Protein AF-A0A418X309-F1 (afdb_monomer_lite)

Foldseek 3Di:
DDPVVVVVVVVVVVVVDDPPDDQLVVVLVVLVVVLVVCVPVDDPVVSVVSVVVSVVSVVVSVVVVVVVVVVVVVVVVVVVVVVPD

Radius of gyration: 19.35 Å; chains: 1; bounding box: 58×33×36 Å

Organism: NCBI:txid2320862

pLDDT: mean 79.74, std 14.78, range [47.69, 97.12]

Structure (mmCIF, N/CA/C/O backbone):
data_AF-A0A418X309-F1
#
_entry.id   AF-A0A418X309-F1
#
loop_
_atom_site.group_PDB
_atom_site.id
_atom_site.type_symbol
_atom_site.label_atom_id
_atom_site.label_alt_id
_atom_site.label_comp_id
_atom_site.label_asym_id
_atom_site.label_entity_id
_atom_site.label_seq_id
_atom_site.pdbx_PDB_ins_code
_atom_site.Cartn_x
_atom_site.Cartn_y
_atom_site.Cartn_z
_atom_site.occupancy
_atom_site.B_iso_or_equiv
_atom_site.auth_seq_id
_atom_site.auth_comp_id
_atom_site.auth_asym_id
_atom_site.auth_atom_id
_atom_site.pdbx_PDB_model_num
ATOM 1 N N . MET A 1 1 ? -19.754 4.869 -2.147 1.00 78.69 1 MET A N 1
ATOM 2 C CA . MET A 1 1 ? -18.525 4.364 -2.770 1.00 78.69 1 MET A CA 1
ATOM 3 C C . MET A 1 1 ? -18.460 2.869 -2.523 1.00 78.69 1 MET A C 1
ATOM 5 O O . MET A 1 1 ? -18.457 2.443 -1.373 1.00 78.69 1 MET A O 1
ATOM 9 N N . THR A 1 2 ? -18.547 2.100 -3.594 1.00 95.44 2 THR A N 1
ATOM 10 C CA . THR A 1 2 ? -18.565 0.641 -3.662 1.00 95.44 2 THR A CA 1
ATOM 11 C C . THR A 1 2 ? -17.171 0.123 -4.006 1.00 95.44 2 THR A C 1
ATOM 13 O O . THR A 1 2 ? -16.283 0.892 -4.375 1.00 95.44 2 THR A O 1
ATOM 16 N N . GLN A 1 3 ? -16.968 -1.188 -3.890 1.00 93.12 3 GLN A N 1
ATOM 17 C CA . GLN A 1 3 ? -15.710 -1.816 -4.286 1.00 93.12 3 GLN A CA 1
ATOM 18 C C . GLN A 1 3 ? -15.405 -1.598 -5.777 1.00 93.12 3 GLN A C 1
ATOM 20 O O . GLN A 1 3 ? -14.261 -1.310 -6.114 1.00 93.12 3 GLN A O 1
ATOM 25 N N . ASP A 1 4 ? -16.412 -1.683 -6.648 1.00 96.31 4 ASP A N 1
ATOM 26 C CA . ASP A 1 4 ? -16.235 -1.492 -8.092 1.00 96.31 4 ASP A CA 1
ATOM 27 C C . ASP A 1 4 ? -15.821 -0.057 -8.433 1.00 96.31 4 ASP A C 1
ATOM 29 O O . ASP A 1 4 ? -14.878 0.145 -9.195 1.00 96.31 4 ASP A O 1
ATOM 33 N N . GLU A 1 5 ? -16.435 0.939 -7.786 1.00 96.81 5 GLU A N 1
ATOM 34 C CA . GLU A 1 5 ? -16.041 2.346 -7.945 1.00 96.81 5 GLU A CA 1
ATOM 35 C C . GLU A 1 5 ? -14.577 2.575 -7.527 1.00 96.81 5 GLU A C 1
ATOM 37 O O . GLU A 1 5 ? -13.842 3.293 -8.201 1.00 96.81 5 GLU A O 1
ATOM 42 N N . ILE A 1 6 ? -14.116 1.925 -6.450 1.00 94.88 6 ILE A N 1
ATOM 43 C CA . ILE A 1 6 ? -12.711 1.990 -6.016 1.00 94.88 6 ILE A CA 1
ATOM 44 C C . ILE A 1 6 ? -11.768 1.322 -7.025 1.00 94.88 6 ILE A C 1
ATOM 46 O O . ILE A 1 6 ? -10.690 1.850 -7.303 1.00 94.88 6 ILE A O 1
ATOM 50 N N . LEU A 1 7 ? -12.160 0.177 -7.586 1.00 95.25 7 LEU A N 1
ATOM 51 C CA . LEU A 1 7 ? -11.362 -0.520 -8.595 1.00 95.25 7 LEU A CA 1
ATOM 52 C C . LEU A 1 7 ? -11.203 0.315 -9.868 1.00 95.25 7 LEU A C 1
ATOM 54 O O . LEU A 1 7 ? -10.116 0.335 -10.448 1.00 95.25 7 LEU A O 1
ATOM 58 N N . ASP A 1 8 ? -12.244 1.032 -10.282 1.00 97.12 8 ASP A N 1
ATOM 59 C CA . ASP A 1 8 ? -12.162 1.934 -11.430 1.00 97.12 8 ASP A CA 1
ATOM 60 C C . ASP A 1 8 ? -11.222 3.112 -11.169 1.00 97.12 8 ASP A C 1
ATOM 62 O O . ASP A 1 8 ? -10.410 3.448 -12.033 1.00 97.12 8 ASP A O 1
ATOM 66 N N . MET A 1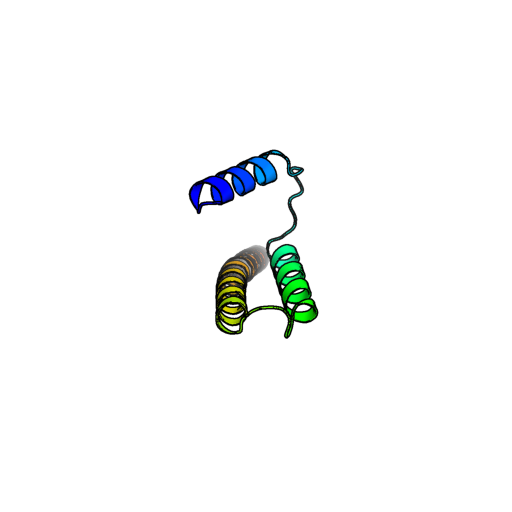 9 ? -11.229 3.674 -9.958 1.00 96.50 9 MET A N 1
ATOM 67 C CA . MET A 1 9 ? -10.250 4.695 -9.570 1.00 96.50 9 MET A CA 1
ATOM 68 C C . MET A 1 9 ? -8.811 4.160 -9.615 1.00 96.50 9 MET A C 1
ATOM 70 O O . MET A 1 9 ? -7.912 4.857 -10.085 1.00 96.50 9 MET A O 1
ATOM 74 N N . PHE A 1 10 ? -8.574 2.917 -9.175 1.00 93.12 10 PHE A N 1
ATOM 75 C CA . PHE A 1 10 ? -7.246 2.298 -9.263 1.00 93.12 10 PHE A CA 1
ATOM 76 C C . PHE A 1 10 ? -6.775 2.143 -10.710 1.00 93.12 10 PHE A C 1
ATOM 78 O O . PHE A 1 10 ? -5.616 2.438 -11.000 1.00 93.12 10 P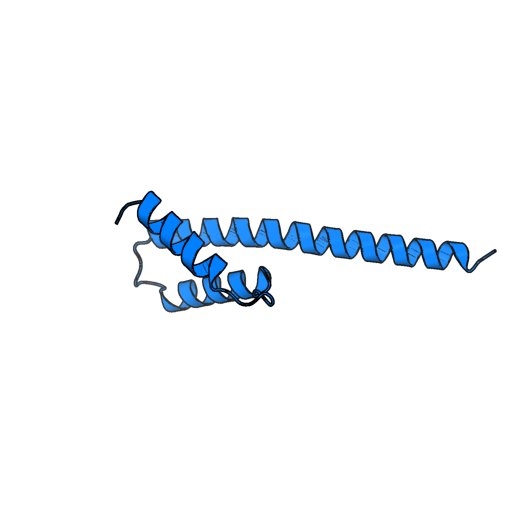HE A O 1
ATOM 85 N N . ARG A 1 11 ? -7.663 1.717 -11.617 1.00 93.88 11 ARG A N 1
ATOM 86 C CA . ARG A 1 11 ? -7.358 1.591 -13.052 1.00 93.88 11 ARG A CA 1
ATOM 87 C C . ARG A 1 11 ? -6.997 2.943 -13.660 1.00 93.88 11 ARG A C 1
ATOM 89 O O . ARG A 1 11 ? -5.931 3.072 -14.247 1.00 93.88 11 ARG A O 1
ATOM 96 N N . GLN A 1 12 ? -7.822 3.964 -13.427 1.00 94.75 12 GLN A N 1
ATOM 97 C CA . GLN A 1 12 ? -7.578 5.321 -13.929 1.00 94.75 12 GLN A CA 1
ATOM 98 C C . GLN A 1 12 ? -6.252 5.898 -13.431 1.00 94.75 12 GLN A C 1
ATOM 100 O O . GLN A 1 12 ? -5.513 6.522 -14.197 1.00 94.75 12 GLN A O 1
ATOM 105 N N . GLN A 1 13 ? -5.930 5.676 -12.155 1.00 91.06 13 GLN A N 1
ATOM 106 C CA . GLN A 1 13 ? -4.660 6.117 -11.598 1.00 91.06 13 GLN A CA 1
ATOM 107 C C . GLN A 1 13 ? -3.487 5.369 -12.239 1.00 91.06 13 GLN A C 1
ATOM 109 O O . GLN A 1 13 ? -2.500 6.009 -12.587 1.00 91.06 13 GLN A O 1
ATOM 114 N N . ALA A 1 14 ? -3.592 4.049 -12.422 1.00 87.75 14 ALA A N 1
ATOM 115 C CA . ALA A 1 14 ? -2.556 3.239 -13.060 1.00 87.75 14 ALA A CA 1
ATOM 116 C C . ALA A 1 14 ? -2.299 3.666 -14.515 1.00 87.75 14 ALA A C 1
ATOM 118 O O . ALA A 1 14 ? -1.143 3.824 -14.898 1.00 87.75 14 ALA A O 1
ATOM 119 N N . ASP A 1 15 ? -3.355 3.936 -15.285 1.00 90.75 15 ASP A N 1
ATOM 120 C CA . ASP A 1 15 ? -3.257 4.418 -16.670 1.00 90.75 15 ASP A CA 1
ATOM 121 C C . ASP A 1 15 ? -2.606 5.809 -16.763 1.00 90.75 15 ASP A C 1
ATOM 123 O O . ASP A 1 15 ? -2.022 6.167 -17.785 1.00 90.75 15 ASP A O 1
ATOM 127 N N . SER A 1 16 ? -2.691 6.594 -15.685 1.00 89.31 16 SER A N 1
ATOM 128 C CA . SER A 1 16 ? -2.118 7.939 -15.590 1.00 89.31 16 SER A CA 1
ATOM 129 C C . SER A 1 16 ? -0.685 7.956 -15.042 1.00 89.31 16 SER A C 1
ATOM 131 O O . SER A 1 16 ? -0.056 9.018 -15.022 1.00 89.31 16 SER A O 1
ATOM 133 N N . MET A 1 17 ? -0.156 6.824 -14.560 1.00 84.25 17 MET A N 1
ATOM 134 C CA . MET A 1 17 ? 1.200 6.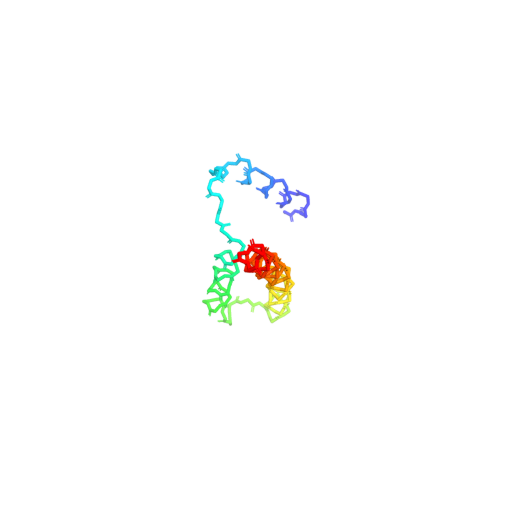771 -14.010 1.00 84.25 17 MET A CA 1
ATOM 135 C C . MET A 1 17 ? 2.257 6.810 -15.123 1.00 84.25 17 MET A C 1
ATOM 137 O O . MET A 1 17 ? 2.094 6.175 -16.167 1.00 84.25 17 MET A O 1
ATOM 141 N N . PRO A 1 18 ? 3.384 7.511 -14.906 1.00 82.44 18 PRO A N 1
ATOM 142 C CA . PRO A 1 18 ? 4.512 7.435 -15.820 1.00 82.44 18 PRO A CA 1
ATOM 143 C C . PRO A 1 18 ? 5.072 5.999 -15.888 1.00 82.44 18 PRO A C 1
ATOM 145 O O . PRO A 1 18 ? 4.977 5.241 -14.915 1.00 82.44 18 PRO A O 1
ATOM 148 N N . PRO A 1 19 ? 5.708 5.620 -17.015 1.00 73.44 19 PRO A N 1
ATOM 149 C CA . PRO A 1 19 ? 6.262 4.276 -17.213 1.00 73.44 19 PRO A CA 1
ATOM 150 C C . PRO A 1 19 ? 7.335 3.914 -16.176 1.00 73.44 19 PRO A C 1
ATOM 152 O O . PRO A 1 19 ? 7.539 2.739 -15.872 1.00 73.44 19 PRO A O 1
ATOM 155 N N . GLU A 1 20 ? 7.979 4.918 -15.579 1.00 75.06 20 GLU A N 1
ATOM 156 C CA . GLU A 1 20 ? 8.818 4.777 -14.390 1.00 75.06 20 GLU A CA 1
ATOM 157 C C . GLU A 1 20 ? 7.941 4.682 -13.136 1.00 75.06 20 GLU A C 1
ATOM 159 O O . GLU A 1 20 ? 7.898 5.574 -12.290 1.00 75.06 20 GLU A O 1
ATOM 164 N N . SER A 1 21 ? 7.181 3.593 -13.036 1.00 72.25 21 SER A N 1
ATOM 165 C CA . SER A 1 21 ? 6.380 3.327 -11.846 1.00 72.25 21 SER A CA 1
ATOM 166 C C . SER A 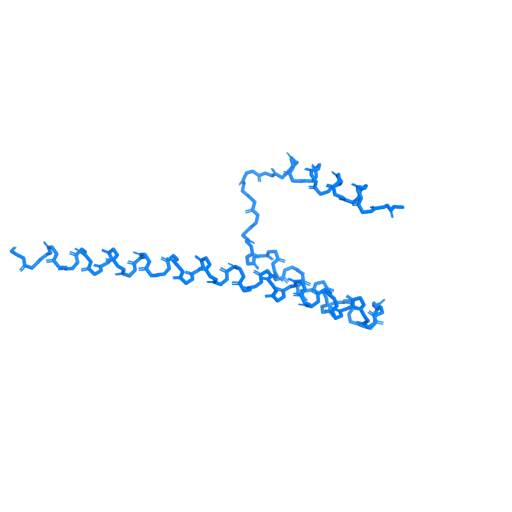1 21 ? 7.291 3.036 -10.644 1.00 72.25 21 SER A C 1
ATOM 168 O O . SER A 1 21 ? 8.314 2.354 -10.797 1.00 72.25 21 SER A O 1
ATOM 170 N N . PRO A 1 22 ? 6.944 3.516 -9.434 1.00 76.56 22 PRO A N 1
ATOM 171 C CA . PRO A 1 22 ? 7.724 3.239 -8.238 1.00 76.56 22 PRO A CA 1
ATOM 172 C C . PRO A 1 22 ? 7.873 1.732 -8.021 1.00 76.56 22 PRO A C 1
ATOM 174 O O . PRO A 1 22 ? 6.958 0.941 -8.258 1.00 76.56 22 PRO A O 1
ATOM 177 N N . THR A 1 23 ? 9.053 1.321 -7.554 1.00 82.69 23 THR A N 1
ATOM 178 C CA . THR A 1 23 ? 9.286 -0.088 -7.221 1.00 82.69 23 THR A CA 1
ATOM 179 C C . THR A 1 23 ? 8.307 -0.542 -6.140 1.00 82.69 23 THR A C 1
ATOM 181 O O . THR A 1 23 ? 7.937 0.236 -5.261 1.00 82.69 23 THR A O 1
ATOM 184 N N . LEU A 1 24 ? 7.942 -1.827 -6.144 1.00 82.38 24 LEU A N 1
ATOM 185 C CA . LEU A 1 24 ? 7.064 -2.395 -5.116 1.00 82.38 24 LEU A CA 1
ATOM 186 C C . LEU A 1 24 ? 7.583 -2.115 -3.691 1.00 82.38 24 LEU A C 1
ATOM 188 O O . LEU A 1 24 ? 6.796 -1.836 -2.794 1.00 82.38 24 LEU A O 1
ATOM 192 N N . ASN A 1 25 ? 8.907 -2.095 -3.500 1.00 80.06 25 ASN A N 1
ATOM 193 C CA . ASN A 1 25 ? 9.535 -1.734 -2.227 1.00 80.06 25 ASN A CA 1
ATOM 194 C C . ASN A 1 25 ? 9.245 -0.284 -1.815 1.00 80.06 25 ASN A C 1
ATOM 196 O O . ASN A 1 25 ? 8.955 -0.040 -0.648 1.00 80.06 25 ASN A O 1
ATOM 200 N N . ALA A 1 26 ? 9.296 0.666 -2.753 1.00 84.12 26 ALA A N 1
ATOM 201 C CA . ALA A 1 26 ? 8.966 2.063 -2.473 1.00 84.12 26 ALA A CA 1
ATOM 202 C C . ALA A 1 26 ? 7.496 2.209 -2.045 1.00 84.12 26 ALA A C 1
ATOM 204 O O . ALA A 1 26 ? 7.218 2.859 -1.041 1.00 84.12 26 ALA A O 1
ATOM 205 N N . VAL A 1 27 ? 6.583 1.508 -2.726 1.00 87.38 27 VAL A N 1
ATOM 206 C CA . VAL A 1 27 ? 5.151 1.487 -2.378 1.00 87.38 27 VAL A CA 1
ATOM 207 C C . VAL A 1 27 ? 4.913 0.884 -0.987 1.00 87.38 27 VAL A C 1
ATOM 209 O O . VAL A 1 27 ? 4.115 1.404 -0.210 1.00 87.38 27 VAL A O 1
ATOM 212 N N . ILE A 1 28 ? 5.624 -0.191 -0.626 1.00 86.75 28 ILE A N 1
ATOM 213 C CA . ILE A 1 28 ? 5.524 -0.800 0.712 1.00 86.75 28 ILE A CA 1
ATOM 214 C C . ILE A 1 28 ? 6.002 0.169 1.802 1.00 86.75 28 ILE A C 1
ATOM 216 O O . ILE A 1 28 ? 5.370 0.263 2.855 1.00 86.75 28 ILE A O 1
ATOM 220 N N . LEU A 1 29 ? 7.107 0.884 1.568 1.00 87.38 29 LEU A N 1
ATOM 221 C CA . LEU A 1 29 ? 7.626 1.867 2.522 1.00 87.38 29 LEU A CA 1
ATOM 222 C C . LEU A 1 29 ? 6.664 3.047 2.700 1.00 87.38 29 LEU A C 1
ATOM 224 O O . LEU A 1 29 ? 6.440 3.477 3.831 1.00 87.38 29 LEU A O 1
ATOM 228 N N . GLU A 1 30 ? 6.055 3.522 1.614 1.00 89.25 30 GLU A N 1
ATOM 229 C CA . GLU A 1 30 ? 5.035 4.571 1.658 1.00 89.25 30 GLU A CA 1
ATOM 230 C C . GLU A 1 30 ? 3.805 4.123 2.465 1.00 89.25 30 GLU A C 1
ATOM 232 O O . GLU A 1 30 ? 3.378 4.823 3.386 1.00 89.25 30 GLU A O 1
ATOM 237 N N . LEU A 1 31 ? 3.300 2.906 2.223 1.00 89.81 31 LEU A N 1
ATOM 238 C CA . LEU A 1 31 ? 2.209 2.323 3.012 1.00 89.81 31 LEU A CA 1
ATOM 239 C C . LEU A 1 31 ? 2.571 2.219 4.503 1.00 89.81 31 LEU A C 1
ATOM 241 O O . LEU A 1 31 ? 1.769 2.581 5.367 1.00 89.81 31 LEU A O 1
ATOM 245 N N . ALA A 1 32 ? 3.781 1.753 4.821 1.00 90.94 32 ALA A N 1
ATOM 246 C CA . ALA A 1 32 ? 4.253 1.654 6.200 1.00 90.94 32 ALA A CA 1
ATOM 247 C C . ALA A 1 32 ? 4.320 3.031 6.883 1.00 90.94 32 ALA A C 1
ATOM 249 O O . ALA A 1 32 ? 3.935 3.164 8.047 1.00 90.94 32 ALA A O 1
ATOM 250 N N . GLN A 1 33 ? 4.755 4.065 6.159 1.00 89.81 33 GLN A N 1
ATOM 251 C CA . GLN A 1 33 ? 4.800 5.434 6.665 1.00 89.81 33 GLN A CA 1
ATOM 252 C C . GLN A 1 33 ? 3.394 5.991 6.926 1.00 89.81 33 GLN A C 1
ATOM 254 O O . GLN A 1 33 ? 3.160 6.558 7.996 1.00 89.81 33 GLN A O 1
ATOM 259 N N . ILE A 1 34 ? 2.445 5.771 6.010 1.00 92.25 34 ILE A N 1
ATOM 260 C CA . ILE A 1 34 ? 1.038 6.165 6.184 1.00 92.25 34 ILE A CA 1
ATOM 261 C C . ILE A 1 34 ? 0.443 5.493 7.426 1.00 92.25 34 ILE A C 1
ATOM 263 O O . ILE A 1 34 ? -0.200 6.161 8.240 1.00 92.25 34 ILE A O 1
ATOM 267 N N . LEU A 1 35 ? 0.688 4.194 7.623 1.00 90.38 35 LEU A N 1
ATOM 268 C CA . LEU A 1 35 ? 0.215 3.467 8.804 1.00 90.38 35 LEU A CA 1
ATOM 269 C C . LEU A 1 35 ? 0.843 3.993 10.097 1.00 90.38 35 LEU A C 1
ATOM 271 O O . LEU A 1 35 ? 0.132 4.197 11.081 1.00 90.38 35 LEU A O 1
ATOM 275 N N . ALA A 1 36 ? 2.146 4.276 10.095 1.00 89.25 36 ALA A N 1
ATOM 276 C CA . ALA A 1 36 ? 2.826 4.852 11.251 1.00 89.25 36 ALA A CA 1
ATOM 277 C C . ALA A 1 36 ? 2.245 6.226 11.635 1.00 89.25 36 ALA A C 1
ATOM 279 O O . ALA A 1 36 ? 2.010 6.485 12.815 1.00 89.25 36 ALA A O 1
ATOM 280 N N . GLN A 1 37 ? 1.958 7.080 10.648 1.00 90.69 37 GLN A N 1
ATOM 281 C CA . GLN A 1 37 ? 1.354 8.403 10.853 1.00 90.69 37 GLN A CA 1
ATOM 282 C C . GLN A 1 37 ? -0.127 8.338 11.252 1.00 90.69 37 GLN A C 1
ATOM 284 O O . GLN A 1 37 ? -0.631 9.231 11.935 1.00 90.69 37 GLN A O 1
ATOM 289 N N . SER A 1 38 ? -0.824 7.278 10.843 1.00 87.44 38 SER A N 1
ATOM 290 C CA . SER A 1 38 ? -2.253 7.074 11.104 1.00 87.44 38 SER A CA 1
ATOM 291 C C . SER A 1 38 ? -2.528 6.276 12.382 1.00 87.44 38 SER A C 1
ATOM 293 O O . SER A 1 38 ? -3.686 5.985 12.693 1.00 87.44 38 SER A O 1
ATOM 295 N N . ARG A 1 39 ? -1.487 5.920 13.146 1.00 77.94 39 ARG A N 1
ATOM 296 C CA . ARG A 1 39 ? -1.613 5.154 14.390 1.00 77.94 39 ARG A CA 1
ATOM 297 C C . ARG A 1 39 ? -2.540 5.874 15.377 1.00 77.94 39 ARG A C 1
ATOM 299 O O . ARG A 1 39 ? -2.310 7.026 15.732 1.00 77.94 39 ARG A O 1
ATOM 306 N N . GLY A 1 40 ? -3.595 5.182 15.809 1.00 79.81 40 GLY A N 1
ATOM 307 C CA . GLY A 1 40 ? -4.620 5.723 16.711 1.00 79.81 40 GLY A CA 1
ATOM 308 C C . GLY A 1 40 ? -5.681 6.611 16.044 1.00 79.81 40 GLY A C 1
ATOM 309 O O . GLY A 1 40 ? -6.565 7.100 16.740 1.00 79.81 40 GLY A O 1
ATOM 310 N N . ARG A 1 41 ? -5.620 6.822 14.720 1.00 89.69 41 ARG A N 1
ATOM 311 C CA . ARG A 1 41 ? -6.651 7.540 13.938 1.00 89.69 41 ARG A CA 1
ATOM 312 C C . ARG A 1 41 ? -7.568 6.608 13.148 1.00 89.69 41 ARG A C 1
ATOM 314 O O . ARG A 1 41 ? -8.636 7.028 12.716 1.00 89.69 41 ARG A O 1
ATOM 321 N N . LEU A 1 42 ? -7.137 5.368 12.942 1.00 90.19 42 LEU A N 1
ATOM 322 C CA . LEU A 1 42 ? -7.909 4.323 12.278 1.00 90.19 42 LEU A CA 1
ATOM 323 C C . LEU A 1 42 ? -8.522 3.381 13.322 1.00 90.19 42 LEU A C 1
ATOM 325 O O . LEU A 1 42 ? -7.877 3.133 14.346 1.00 90.19 42 LEU A O 1
ATOM 329 N N . PRO A 1 43 ? -9.717 2.817 13.062 1.00 94.06 43 PRO A N 1
ATOM 330 C CA . PRO A 1 43 ? -10.210 1.670 13.814 1.00 94.06 43 PRO A CA 1
ATOM 331 C C . PRO A 1 43 ? -9.183 0.531 13.796 1.00 94.06 43 PRO A C 1
ATOM 333 O O . PRO A 1 43 ? -8.520 0.307 12.780 1.00 94.06 43 PRO A O 1
ATOM 336 N N . GLU A 1 44 ? -9.065 -0.195 14.906 1.00 90.06 44 GLU A N 1
ATOM 337 C CA . GLU A 1 44 ? -8.071 -1.262 15.081 1.00 90.06 44 GLU A CA 1
ATOM 338 C C . GLU A 1 44 ? -8.182 -2.341 13.994 1.00 90.06 44 GLU A C 1
ATOM 340 O O . GLU A 1 44 ? -7.191 -2.659 13.344 1.00 90.06 44 GLU A O 1
ATOM 345 N N . GLU A 1 45 ? -9.398 -2.794 13.682 1.00 93.06 45 GLU A N 1
ATOM 346 C CA . GLU A 1 45 ? -9.654 -3.780 12.623 1.00 93.06 45 GLU A CA 1
ATOM 347 C C . GLU A 1 45 ? -9.185 -3.300 11.236 1.00 93.06 45 GLU A C 1
ATOM 349 O O . GLU A 1 45 ? -8.597 -4.056 10.456 1.00 93.06 45 GLU A O 1
ATOM 354 N N . THR A 1 46 ? -9.394 -2.016 10.923 1.00 92.50 46 THR A N 1
ATOM 355 C CA . THR A 1 46 ? -8.908 -1.412 9.675 1.00 92.50 46 THR A CA 1
ATOM 356 C C . THR A 1 46 ? -7.384 -1.364 9.655 1.00 92.50 46 THR A C 1
ATOM 358 O O . THR A 1 46 ? -6.769 -1.702 8.643 1.00 92.50 46 THR A O 1
ATOM 361 N N . PHE A 1 47 ? -6.765 -0.978 10.772 1.00 91.81 47 PHE A N 1
ATOM 362 C CA . PHE A 1 47 ? -5.313 -0.930 10.899 1.00 91.81 47 PHE A CA 1
ATOM 363 C C . PHE A 1 47 ? -4.689 -2.319 10.710 1.00 91.81 47 PHE A C 1
ATOM 365 O O . PHE A 1 47 ? -3.782 -2.480 9.894 1.00 91.81 47 PHE A O 1
ATOM 372 N N . GLU A 1 48 ? -5.210 -3.339 11.391 1.00 92.12 48 GLU A N 1
ATOM 373 C CA . GLU A 1 48 ? -4.743 -4.723 11.262 1.00 92.12 48 GLU A CA 1
ATOM 374 C C . GLU A 1 48 ? -4.925 -5.276 9.844 1.00 92.12 48 GLU A C 1
ATOM 376 O O . GLU A 1 48 ? -4.041 -5.960 9.317 1.00 92.12 48 GLU A O 1
ATOM 381 N N . THR A 1 49 ? -6.044 -4.950 9.191 1.00 94.94 49 THR A N 1
ATOM 382 C CA . THR A 1 49 ? -6.297 -5.343 7.799 1.00 94.94 49 THR A CA 1
ATOM 383 C C . THR A 1 49 ? -5.253 -4.744 6.858 1.00 94.94 49 THR A C 1
ATOM 385 O O . THR A 1 49 ? -4.687 -5.456 6.025 1.00 94.94 49 THR A O 1
ATOM 388 N N . LEU A 1 50 ? -4.930 -3.458 7.017 1.00 93.00 50 LEU A N 1
ATOM 389 C CA . LEU A 1 50 ? -3.906 -2.792 6.209 1.00 9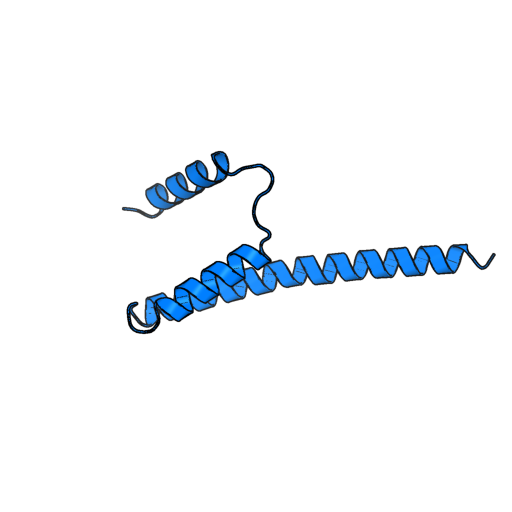3.00 50 LEU A CA 1
ATOM 390 C C . LEU A 1 50 ? -2.497 -3.337 6.489 1.00 93.00 50 LEU A C 1
ATOM 392 O O . LEU A 1 50 ? -1.719 -3.516 5.551 1.00 93.00 50 LEU A O 1
ATOM 396 N N . VAL A 1 51 ? -2.181 -3.678 7.743 1.00 92.00 51 VAL A N 1
ATOM 397 C CA . VAL A 1 51 ? -0.928 -4.369 8.096 1.00 92.00 51 VAL A CA 1
ATOM 398 C C . VAL A 1 51 ? -0.836 -5.722 7.384 1.00 92.00 51 VAL A C 1
ATOM 400 O O . VAL A 1 51 ? 0.212 -6.053 6.826 1.00 92.00 51 VAL A O 1
ATOM 403 N N . ARG A 1 52 ? -1.934 -6.490 7.330 1.00 93.44 52 ARG A N 1
ATOM 404 C CA . ARG A 1 52 ? -1.982 -7.774 6.613 1.00 93.44 52 ARG A CA 1
ATOM 405 C C . ARG A 1 52 ? -1.756 -7.600 5.111 1.00 93.44 52 ARG A C 1
ATOM 407 O O . ARG A 1 52 ? -0.987 -8.364 4.532 1.00 93.44 52 ARG A O 1
ATOM 414 N N . ILE A 1 53 ? -2.376 -6.592 4.492 1.00 91.56 53 ILE A N 1
ATOM 415 C CA . ILE A 1 53 ? -2.155 -6.255 3.075 1.00 91.56 53 ILE A CA 1
ATOM 416 C C . ILE A 1 53 ? -0.676 -5.922 2.837 1.00 91.56 53 ILE A C 1
ATOM 418 O O . ILE A 1 53 ? -0.052 -6.503 1.949 1.00 91.56 53 ILE A O 1
ATOM 422 N N . GLY A 1 54 ? -0.084 -5.062 3.673 1.00 90.19 54 GLY A N 1
ATOM 423 C CA . GLY A 1 54 ? 1.336 -4.715 3.592 1.00 90.19 54 GLY A CA 1
ATOM 424 C C . GLY A 1 54 ? 2.265 -5.927 3.725 1.00 90.19 54 GLY A C 1
ATOM 425 O O . GLY A 1 54 ? 3.231 -6.044 2.973 1.00 90.19 54 GLY A O 1
ATOM 426 N N . ALA A 1 55 ? 1.948 -6.874 4.614 1.00 88.31 55 ALA A N 1
ATOM 427 C CA . ALA A 1 55 ? 2.717 -8.108 4.780 1.00 88.31 55 ALA A CA 1
ATOM 428 C C . ALA A 1 55 ? 2.673 -9.010 3.533 1.00 88.31 55 ALA A C 1
ATOM 430 O O . ALA A 1 55 ? 3.698 -9.580 3.151 1.00 88.31 55 ALA A O 1
ATOM 431 N N . VAL A 1 56 ? 1.514 -9.120 2.872 1.00 89.75 56 VAL A N 1
ATOM 432 C CA . VAL A 1 56 ? 1.379 -9.864 1.607 1.00 89.75 56 VAL A CA 1
ATOM 433 C C . VAL A 1 56 ? 2.208 -9.204 0.504 1.00 89.75 56 VAL A C 1
ATOM 435 O O . VAL A 1 56 ? 2.975 -9.895 -0.164 1.00 89.75 56 VAL A O 1
ATOM 438 N N . LEU A 1 57 ? 2.131 -7.874 0.363 1.00 86.94 57 LEU A N 1
ATOM 439 C CA . LEU A 1 57 ? 2.939 -7.130 -0.611 1.00 86.94 57 LEU A CA 1
ATOM 440 C C . LEU A 1 57 ? 4.442 -7.305 -0.357 1.00 86.94 57 LEU A C 1
ATOM 442 O O . LEU A 1 57 ? 5.201 -7.548 -1.294 1.00 86.94 57 LEU A O 1
ATOM 446 N N . TYR A 1 58 ? 4.871 -7.240 0.906 1.00 83.88 58 TYR A N 1
ATOM 447 C CA . TYR A 1 58 ? 6.267 -7.450 1.293 1.00 83.88 58 TYR A CA 1
ATOM 448 C C . TYR A 1 58 ? 6.760 -8.860 0.955 1.00 83.88 58 TYR A C 1
ATOM 450 O O . TYR A 1 58 ? 7.858 -9.020 0.423 1.00 83.88 58 TYR A O 1
ATOM 458 N N . LYS A 1 59 ? 5.940 -9.886 1.204 1.00 84.81 59 LYS A N 1
ATOM 459 C CA . LYS A 1 59 ? 6.268 -11.275 0.859 1.00 84.81 59 LYS A CA 1
ATOM 460 C C . LYS A 1 59 ? 6.398 -11.474 -0.656 1.00 84.81 59 LYS A C 1
ATOM 462 O O . LYS A 1 59 ? 7.363 -12.086 -1.103 1.00 84.81 59 LYS A O 1
ATOM 467 N N . GLU A 1 60 ? 5.475 -10.919 -1.439 1.00 80.62 60 GLU A N 1
ATOM 468 C CA . GLU A 1 60 ? 5.522 -10.970 -2.908 1.00 80.62 60 GLU A CA 1
ATOM 469 C C . GLU A 1 60 ? 6.740 -10.227 -3.479 1.00 80.62 60 GLU A C 1
ATOM 471 O O . GLU A 1 60 ? 7.416 -10.725 -4.383 1.00 80.62 60 GLU A O 1
ATOM 476 N N . GLY A 1 61 ? 7.070 -9.056 -2.925 1.00 73.50 61 GLY A N 1
ATOM 477 C CA . GLY A 1 61 ? 8.267 -8.303 -3.302 1.00 73.50 61 GLY A CA 1
ATOM 478 C C . GLY A 1 61 ? 9.561 -9.040 -2.968 1.00 73.50 61 GLY A C 1
ATOM 479 O O . GLY A 1 61 ? 10.473 -9.085 -3.795 1.00 73.50 61 GLY A O 1
ATOM 480 N N . ARG A 1 62 ? 9.618 -9.685 -1.799 1.00 68.38 62 ARG A N 1
ATOM 481 C CA . ARG A 1 62 ? 10.767 -10.483 -1.366 1.00 68.38 62 ARG A CA 1
ATOM 482 C C . ARG A 1 62 ? 10.999 -11.702 -2.259 1.00 68.38 62 ARG A C 1
ATOM 484 O O . ARG A 1 62 ? 12.128 -11.910 -2.679 1.00 68.38 62 ARG A O 1
ATOM 491 N N . ASN A 1 63 ? 9.949 -12.423 -2.653 1.00 60.47 63 ASN A N 1
ATOM 492 C CA . ASN A 1 63 ? 10.076 -13.537 -3.602 1.00 60.47 63 ASN A CA 1
ATOM 493 C C . ASN A 1 63 ? 10.678 -13.091 -4.948 1.00 60.47 63 ASN A C 1
ATOM 495 O O . ASN A 1 63 ? 11.468 -13.815 -5.547 1.00 60.47 63 ASN A O 1
ATOM 499 N N . ARG A 1 64 ? 10.343 -11.883 -5.425 1.00 58.84 64 ARG A N 1
ATOM 500 C CA . ARG A 1 64 ? 10.923 -11.317 -6.659 1.00 58.84 64 ARG A CA 1
ATOM 501 C C . ARG A 1 64 ? 12.368 -10.848 -6.485 1.00 58.84 64 ARG A C 1
ATOM 503 O O . ARG A 1 64 ? 13.118 -10.848 -7.460 1.00 58.84 64 ARG A O 1
ATOM 510 N N . PHE A 1 65 ? 12.743 -10.418 -5.283 1.00 54.25 65 PHE A N 1
ATOM 511 C CA . PHE A 1 65 ? 14.108 -10.013 -4.960 1.00 54.25 65 PHE A CA 1
ATOM 512 C C . PHE A 1 65 ? 15.027 -11.230 -4.819 1.00 54.25 65 PHE A C 1
ATOM 514 O O . PHE A 1 65 ? 16.056 -11.281 -5.489 1.00 54.25 65 PHE A O 1
ATOM 521 N N . ASP A 1 66 ? 14.602 -12.231 -4.047 1.00 58.09 66 ASP A N 1
ATOM 522 C CA . ASP A 1 66 ? 15.331 -13.486 -3.845 1.00 58.09 66 ASP A CA 1
ATOM 523 C C . ASP A 1 66 ? 15.511 -14.211 -5.196 1.00 58.09 66 ASP A C 1
ATOM 525 O O . ASP A 1 66 ? 16.634 -14.527 -5.575 1.00 58.09 66 ASP A O 1
ATOM 529 N N . ALA A 1 67 ? 14.465 -14.299 -6.031 1.00 55.50 67 ALA A N 1
ATOM 530 C CA . ALA A 1 67 ? 14.576 -14.884 -7.374 1.00 55.50 67 ALA A CA 1
ATOM 531 C C . ALA A 1 67 ? 15.533 -14.124 -8.319 1.00 55.50 67 ALA A C 1
ATOM 533 O O . ALA A 1 67 ? 16.184 -14.734 -9.167 1.00 55.50 67 ALA A O 1
ATOM 534 N N . ARG A 1 68 ? 15.638 -12.790 -8.211 1.00 55.41 68 ARG A N 1
ATOM 535 C CA . ARG A 1 68 ? 16.623 -12.011 -8.987 1.00 55.41 68 ARG A CA 1
ATOM 536 C C . ARG A 1 68 ? 18.044 -12.235 -8.481 1.00 55.41 68 ARG A C 1
ATOM 538 O O . ARG A 1 68 ? 18.963 -12.273 -9.297 1.00 55.41 68 ARG A O 1
ATOM 545 N N . SER A 1 69 ? 18.209 -12.374 -7.168 1.00 54.88 69 SER A N 1
ATOM 546 C CA . SER A 1 69 ? 19.494 -12.684 -6.544 1.00 54.88 69 SER A CA 1
ATOM 547 C C . SER A 1 69 ? 19.984 -14.069 -6.970 1.00 54.88 69 SER A C 1
ATOM 549 O O . SER A 1 69 ? 21.121 -14.190 -7.418 1.00 54.88 69 SER A O 1
ATOM 551 N N . ASP A 1 70 ? 19.100 -15.070 -6.962 1.00 52.47 70 ASP A N 1
ATOM 552 C CA . ASP A 1 70 ? 19.410 -16.439 -7.384 1.00 52.47 70 ASP A CA 1
ATOM 553 C C . ASP A 1 70 ? 19.823 -16.500 -8.861 1.00 52.47 70 ASP A C 1
ATOM 555 O 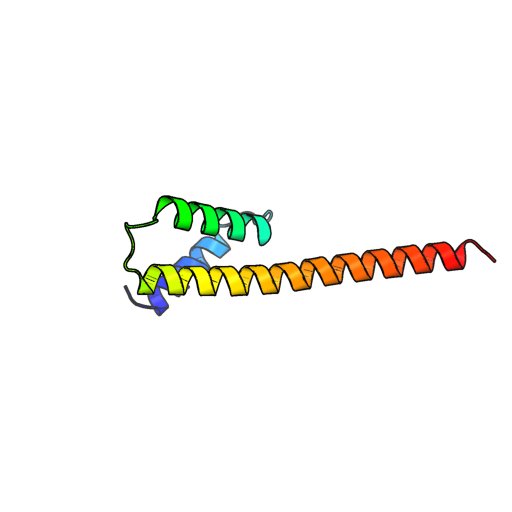O . ASP A 1 70 ? 20.814 -17.138 -9.210 1.00 52.47 70 ASP A O 1
ATOM 559 N N . VAL A 1 71 ? 19.121 -15.791 -9.754 1.00 57.59 71 VAL A N 1
ATOM 560 C CA . VAL A 1 71 ? 19.496 -15.727 -11.179 1.00 57.59 71 VAL A CA 1
ATOM 561 C C . VAL A 1 71 ? 20.846 -15.032 -11.372 1.00 57.59 71 VAL A C 1
ATOM 563 O O . VAL A 1 71 ? 21.662 -15.499 -12.170 1.00 57.59 71 VAL A O 1
ATOM 566 N N . ALA A 1 72 ? 21.110 -13.942 -10.648 1.00 54.84 72 ALA A N 1
ATOM 567 C CA . ALA A 1 72 ? 22.393 -13.246 -10.713 1.00 54.84 72 ALA A CA 1
ATOM 568 C C . ALA A 1 72 ? 23.546 -14.127 -10.200 1.00 54.84 72 ALA A C 1
ATOM 570 O O . ALA A 1 72 ? 24.622 -14.141 -10.798 1.00 54.84 72 ALA A O 1
ATOM 571 N N . GLU A 1 73 ? 23.316 -14.900 -9.139 1.00 57.75 73 GLU A N 1
ATOM 572 C CA . GLU A 1 73 ? 24.298 -15.821 -8.570 1.00 57.75 73 GLU A CA 1
ATOM 573 C C . GLU A 1 73 ? 24.549 -17.031 -9.485 1.00 57.75 73 GLU A C 1
ATOM 575 O O . GLU A 1 73 ? 25.702 -17.382 -9.735 1.00 57.75 73 GLU A O 1
ATOM 580 N N . ILE A 1 74 ? 23.501 -17.605 -10.088 1.00 62.31 74 ILE A N 1
ATOM 581 C CA . ILE A 1 74 ? 23.608 -18.677 -11.092 1.00 62.31 74 ILE A CA 1
ATOM 582 C C . ILE A 1 74 ? 24.370 -18.196 -12.333 1.00 62.31 74 ILE A C 1
ATOM 584 O O . ILE A 1 74 ? 25.235 -18.915 -12.840 1.00 62.31 74 ILE A O 1
ATOM 588 N N . MET A 1 75 ? 24.089 -16.986 -12.829 1.00 61.09 75 MET A N 1
ATOM 589 C CA . MET A 1 75 ? 24.808 -16.421 -13.977 1.00 61.09 75 MET A CA 1
ATOM 590 C C . MET A 1 75 ? 26.269 -16.111 -13.652 1.00 61.09 75 MET A C 1
ATOM 592 O O . MET A 1 75 ? 27.138 -16.399 -14.474 1.00 61.09 75 MET A O 1
ATOM 596 N N . LYS A 1 76 ? 26.555 -15.582 -12.457 1.00 62.75 76 LYS A N 1
ATOM 597 C CA . LYS A 1 76 ? 27.927 -15.351 -11.993 1.00 62.75 76 LYS A CA 1
ATOM 598 C C . LYS A 1 76 ? 28.709 -16.665 -11.919 1.00 62.75 76 LYS A C 1
ATOM 600 O O . LYS A 1 76 ? 29.769 -16.771 -12.526 1.00 62.75 76 LYS A O 1
ATOM 605 N N . LYS A 1 77 ? 28.128 -17.688 -11.291 1.00 62.59 77 LYS A N 1
ATOM 606 C CA . LYS A 1 77 ? 28.740 -19.015 -11.164 1.00 62.59 77 LYS A CA 1
ATOM 607 C C . LYS A 1 77 ? 28.958 -19.692 -12.521 1.00 62.59 77 LYS A C 1
ATOM 609 O O . LYS A 1 77 ? 29.989 -20.311 -12.744 1.00 62.59 77 LYS A O 1
ATOM 614 N N . SER A 1 78 ? 28.029 -19.508 -13.461 1.00 55.62 78 SER A N 1
ATOM 615 C CA . SER A 1 78 ? 28.163 -20.008 -14.839 1.00 55.62 78 SER A CA 1
ATOM 616 C C . SER A 1 78 ? 29.249 -19.283 -15.645 1.00 55.62 78 SER A C 1
ATOM 618 O O . SER A 1 78 ? 29.814 -19.865 -16.568 1.00 55.62 78 SER A O 1
ATOM 620 N N . ALA A 1 79 ? 29.523 -18.010 -15.344 1.00 62.56 79 ALA A N 1
ATOM 621 C CA . ALA A 1 79 ? 30.607 -17.254 -15.968 1.00 62.56 79 ALA A CA 1
ATOM 622 C C . ALA A 1 79 ? 31.978 -17.632 -15.384 1.00 62.56 79 ALA A C 1
ATOM 624 O O . ALA A 1 79 ? 32.960 -17.664 -16.119 1.00 62.56 79 ALA A O 1
ATOM 625 N N . GLU A 1 80 ? 32.030 -17.958 -14.090 1.00 65.75 80 GLU A N 1
ATOM 626 C CA . GLU A 1 80 ? 33.233 -18.451 -13.409 1.00 65.75 80 GLU A CA 1
ATOM 627 C C . GLU A 1 80 ? 33.622 -19.864 -13.891 1.00 65.75 80 GLU A C 1
ATOM 629 O O . GLU A 1 80 ? 34.799 -20.105 -14.146 1.00 65.75 80 GLU A O 1
ATOM 634 N N . ASP A 1 81 ? 32.652 -20.756 -14.134 1.00 58.41 81 ASP A N 1
ATOM 635 C CA . ASP A 1 81 ? 32.910 -22.111 -14.664 1.00 58.41 81 ASP A CA 1
ATOM 636 C C . ASP A 1 81 ? 33.446 -22.110 -16.110 1.00 58.41 81 ASP A C 1
ATOM 638 O O . ASP A 1 81 ? 34.246 -22.965 -16.473 1.00 58.41 81 ASP A O 1
ATOM 642 N N . ARG A 1 82 ? 33.057 -21.133 -16.944 1.00 57.84 82 ARG A N 1
ATOM 643 C CA . ARG A 1 82 ? 33.538 -21.008 -18.340 1.00 57.84 82 ARG A CA 1
ATOM 644 C C . ARG A 1 82 ? 34.881 -20.286 -18.482 1.00 57.84 82 ARG A C 1
ATOM 646 O O . ARG A 1 82 ? 35.406 -20.197 -19.586 1.00 57.84 82 ARG A O 1
ATOM 653 N N . GLY A 1 83 ? 35.403 -19.709 -17.401 1.00 55.09 83 GLY A N 1
ATOM 654 C CA . GLY A 1 83 ? 36.704 -19.034 -17.382 1.00 55.09 83 GLY A CA 1
ATOM 655 C C . GLY A 1 83 ? 37.871 -19.951 -17.010 1.00 55.09 83 GLY A C 1
ATOM 656 O O . GLY A 1 83 ? 38.997 -19.468 -16.919 1.00 55.09 83 GLY A O 1
ATOM 657 N N . ASN A 1 84 ? 37.602 -21.236 -16.759 1.00 53.91 84 ASN A N 1
ATOM 658 C CA . ASN A 1 84 ? 38.560 -22.195 -16.212 1.00 53.91 84 ASN A CA 1
ATOM 659 C C . ASN A 1 84 ? 38.794 -23.420 -17.128 1.00 53.91 84 ASN A C 1
ATOM 661 O O . ASN A 1 84 ? 39.224 -24.465 -16.638 1.00 53.91 84 ASN A O 1
ATOM 665 N N . GLU A 1 85 ? 38.515 -23.281 -18.431 1.00 47.69 85 GLU A N 1
ATOM 666 C CA . GLU A 1 85 ? 38.894 -24.225 -19.504 1.00 47.69 85 GLU A CA 1
ATOM 667 C C . GLU A 1 85 ? 40.083 -23.704 -20.324 1.00 47.69 85 GLU A C 1
ATOM 669 O O . GLU A 1 85 ? 40.064 -22.512 -20.714 1.00 47.69 85 GLU A O 1
#

Sequence (85 aa):
MTQDEILDMFRQQADSMPPESPTLNAVILELAQILAQSRGRLPEETFETLVRIGAVLYKEGRNRFDARSDVAEIMKKSAEDRGNE

Secondary structure (DSSP, 8-state):
--HHHHHHHHHHHHHTS-SSPPPHHHHHHHHHHHHHHTTTTS-HHHHHHHHHHHHHHHHHHHHHHHHHHHHHHHHHHHHHHTT--